Protein AF-A0A922FXL6-F1 (afdb_monomer_lite)

Structure (mmCIF, N/CA/C/O backbone):
data_AF-A0A922FXL6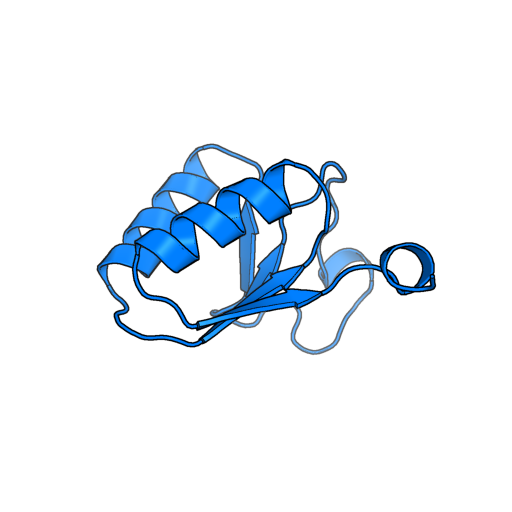-F1
#
_entry.id   AF-A0A922FXL6-F1
#
loop_
_atom_site.group_PDB
_atom_site.id
_atom_site.type_symbol
_atom_site.label_atom_id
_atom_site.label_alt_id
_atom_site.label_comp_id
_atom_site.label_asym_id
_atom_site.label_entity_id
_atom_site.label_seq_id
_atom_site.pdbx_PDB_ins_code
_atom_site.Cartn_x
_atom_site.Cartn_y
_atom_site.Cartn_z
_atom_site.occupancy
_atom_site.B_iso_or_equiv
_atom_site.auth_seq_id
_atom_site.auth_comp_id
_atom_site.auth_asym_id
_atom_site.auth_atom_id
_atom_site.pdbx_PDB_model_num
ATOM 1 N N . MET A 1 1 ? -4.851 -2.566 0.342 1.00 81.38 1 MET A N 1
ATOM 2 C CA . MET A 1 1 ? -3.552 -2.447 -0.347 1.00 81.38 1 MET A CA 1
ATOM 3 C C . MET A 1 1 ? -3.701 -1.363 -1.394 1.00 81.38 1 MET A C 1
ATOM 5 O O . MET A 1 1 ? -4.716 -1.376 -2.080 1.00 81.38 1 MET A O 1
ATOM 9 N N . VAL A 1 2 ? -2.771 -0.415 -1.466 1.00 79.31 2 VAL A N 1
ATOM 10 C CA . VAL A 1 2 ? -2.836 0.712 -2.406 1.00 79.31 2 VAL A CA 1
ATOM 11 C C . VAL A 1 2 ? -1.581 0.738 -3.270 1.00 79.31 2 VAL A C 1
ATOM 13 O O . VAL A 1 2 ? -0.479 0.665 -2.736 1.00 79.31 2 VAL A O 1
ATOM 16 N N . PHE A 1 3 ? -1.748 0.839 -4.586 1.00 81.69 3 PHE A N 1
ATOM 17 C CA . PHE A 1 3 ? -0.653 1.012 -5.540 1.00 81.69 3 PHE A CA 1
ATOM 18 C C . PHE A 1 3 ? -0.510 2.484 -5.906 1.00 81.69 3 PHE A C 1
ATOM 20 O O . PHE A 1 3 ? -1.450 3.095 -6.417 1.00 81.69 3 PHE A O 1
ATOM 27 N N . ALA A 1 4 ? 0.677 3.030 -5.657 1.00 71.94 4 ALA A N 1
ATOM 28 C CA . ALA A 1 4 ? 1.005 4.429 -5.891 1.00 71.94 4 ALA A CA 1
ATOM 29 C C . ALA A 1 4 ? 2.353 4.503 -6.628 1.00 71.94 4 ALA A C 1
ATOM 31 O O . ALA A 1 4 ? 3.417 4.638 -6.024 1.00 71.94 4 ALA A O 1
ATOM 32 N N . SER A 1 5 ? 2.303 4.340 -7.953 1.00 71.75 5 SER A N 1
ATOM 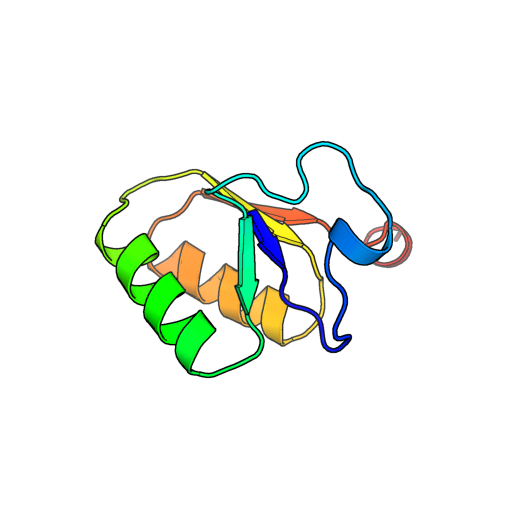33 C CA . SER A 1 5 ? 3.465 4.333 -8.850 1.00 71.75 5 SER A CA 1
ATOM 34 C C . SER A 1 5 ? 3.262 5.302 -10.015 1.00 71.75 5 SER A C 1
ATOM 36 O O . SER A 1 5 ? 2.141 5.542 -10.460 1.00 71.75 5 SER A O 1
ATOM 38 N N . LEU A 1 6 ? 4.369 5.831 -10.545 1.00 62.59 6 LEU A N 1
ATOM 39 C CA . LEU A 1 6 ? 4.379 6.628 -11.775 1.00 62.59 6 LEU A CA 1
ATOM 40 C C . LEU A 1 6 ? 4.017 5.804 -13.018 1.00 62.59 6 LEU A C 1
ATOM 42 O O . LEU A 1 6 ? 3.550 6.369 -14.010 1.00 62.59 6 LEU A O 1
ATOM 46 N N . GLN A 1 7 ? 4.206 4.484 -12.970 1.00 68.62 7 GLN A N 1
ATOM 47 C CA . GLN A 1 7 ? 3.821 3.590 -14.057 1.00 68.62 7 GLN A CA 1
ATOM 48 C C . GLN A 1 7 ? 2.342 3.203 -13.950 1.00 68.62 7 GLN A C 1
ATOM 50 O O . GLN A 1 7 ? 1.842 2.909 -12.865 1.00 68.62 7 GLN A O 1
ATOM 55 N N . VAL A 1 8 ? 1.651 3.171 -15.093 1.00 69.06 8 VAL A N 1
ATOM 56 C CA . VAL A 1 8 ? 0.273 2.667 -15.190 1.00 69.06 8 VAL A CA 1
ATOM 57 C C . VAL A 1 8 ? 0.334 1.150 -15.245 1.00 69.06 8 VAL A C 1
ATOM 59 O O . VAL A 1 8 ? 0.406 0.562 -16.318 1.00 69.06 8 VAL A O 1
ATOM 62 N N . VAL A 1 9 ? 0.389 0.530 -14.073 1.00 81.50 9 VAL A N 1
ATOM 63 C CA . VAL A 1 9 ? 0.531 -0.917 -13.936 1.00 81.50 9 VAL A CA 1
ATOM 64 C C . VAL A 1 9 ? -0.535 -1.426 -12.984 1.00 81.50 9 VAL A C 1
ATOM 66 O O . VAL A 1 9 ? -0.651 -0.953 -11.851 1.00 81.50 9 VAL A O 1
ATOM 69 N N . ARG A 1 10 ? -1.313 -2.403 -13.444 1.00 87.00 10 ARG A N 1
ATOM 70 C CA . ARG A 1 10 ? -2.313 -3.109 -12.647 1.00 87.00 10 ARG A CA 1
ATOM 71 C C . ARG A 1 10 ? -1.853 -4.537 -12.405 1.00 87.00 10 ARG A C 1
ATOM 73 O O . ARG A 1 10 ? -1.223 -5.162 -13.250 1.00 87.00 10 ARG A O 1
ATOM 80 N N . LEU A 1 11 ? -2.226 -5.101 -11.260 1.00 89.88 11 LEU A N 1
ATOM 81 C CA . LEU A 1 11 ? -1.911 -6.499 -10.943 1.00 89.88 11 LEU A CA 1
ATOM 82 C C . LEU A 1 11 ? -2.490 -7.489 -11.969 1.00 89.88 11 LEU A C 1
ATOM 84 O O . LEU A 1 11 ? -1.931 -8.564 -12.192 1.00 89.88 11 LEU A O 1
ATOM 88 N N . THR A 1 12 ? -3.590 -7.110 -12.622 1.00 89.69 12 THR A N 1
ATOM 89 C CA . THR A 1 12 ? -4.217 -7.871 -13.707 1.00 89.69 12 THR A CA 1
ATOM 90 C C . THR A 1 12 ? -3.310 -8.026 -14.922 1.00 89.69 12 THR A C 1
ATOM 92 O O . THR A 1 12 ? -3.366 -9.065 -15.577 1.00 89.69 12 THR A O 1
ATOM 95 N N . ASP A 1 13 ? -2.437 -7.051 -15.186 1.00 90.44 13 ASP A N 1
ATOM 96 C CA . ASP A 1 13 ? -1.540 -7.053 -16.348 1.00 90.44 13 ASP A CA 1
ATOM 97 C C . ASP A 1 13 ? -0.520 -8.202 -16.258 1.00 90.44 13 ASP A C 1
ATOM 99 O O . ASP A 1 13 ? -0.070 -8.728 -17.274 1.00 90.44 13 ASP A O 1
ATOM 103 N N . PHE A 1 14 ? -0.231 -8.665 -15.036 1.00 90.62 14 PHE A N 1
ATOM 104 C CA . PHE A 1 14 ? 0.661 -9.794 -14.754 1.00 90.62 14 PHE A CA 1
ATOM 105 C C . PHE A 1 14 ? -0.062 -11.065 -14.299 1.00 90.62 14 PHE A C 1
ATOM 107 O O . PHE A 1 14 ? 0.590 -12.011 -13.862 1.00 90.62 14 PHE A O 1
ATOM 114 N N . ARG A 1 15 ? -1.400 -11.110 -14.385 1.00 92.75 15 ARG A N 1
ATOM 115 C CA . ARG A 1 15 ? -2.216 -12.265 -13.957 1.00 92.75 15 ARG A CA 1
ATOM 116 C C . ARG A 1 15 ? -1.947 -12.693 -12.508 1.00 92.75 15 ARG A C 1
ATOM 118 O O . ARG A 1 15 ? -1.944 -13.884 -12.198 1.00 92.75 15 ARG A O 1
ATOM 125 N N . VAL A 1 16 ? -1.719 -11.726 -11.617 1.00 92.81 16 VAL A N 1
ATOM 126 C CA . VAL A 1 16 ? -1.497 -12.014 -10.195 1.00 92.81 16 VAL A CA 1
ATOM 127 C C . VAL A 1 16 ? -2.773 -12.621 -9.590 1.00 92.81 16 VAL A C 1
ATOM 129 O O . VAL A 1 16 ? -3.850 -12.037 -9.745 1.00 92.81 16 VAL A O 1
ATOM 132 N N . PRO A 1 17 ? -2.692 -13.767 -8.889 1.00 93.94 17 PRO A N 1
ATOM 133 C CA . PRO A 1 17 ? -3.843 -14.334 -8.194 1.00 93.94 17 PRO A CA 1
ATOM 134 C C . PRO A 1 17 ? -4.455 -13.336 -7.199 1.00 93.94 17 PRO A C 1
ATOM 136 O O . PRO A 1 17 ? -3.747 -12.768 -6.369 1.00 93.94 17 PRO A O 1
ATOM 139 N N . GLY A 1 18 ? -5.772 -13.119 -7.280 1.00 92.19 18 GLY A N 1
ATOM 140 C CA . GLY A 1 18 ? -6.496 -12.183 -6.409 1.00 92.19 18 GLY A CA 1
ATOM 141 C C . GLY A 1 18 ? -6.337 -10.699 -6.768 1.00 92.19 18 GLY A C 1
ATOM 142 O O . GLY A 1 18 ? -6.643 -9.841 -5.940 1.00 92.19 18 GLY A O 1
ATOM 143 N N . ALA A 1 19 ? -5.869 -10.376 -7.981 1.00 91.62 19 ALA A N 1
ATOM 144 C CA . ALA A 1 19 ? -5.730 -9.000 -8.474 1.00 91.62 19 ALA A CA 1
ATOM 145 C C . ALA A 1 19 ? -7.038 -8.176 -8.466 1.00 91.62 19 ALA A C 1
ATOM 147 O O . ALA A 1 19 ? -6.989 -6.949 -8.543 1.00 91.62 19 ALA A O 1
ATOM 148 N N . ASP A 1 20 ? -8.188 -8.840 -8.375 1.00 89.44 20 ASP A N 1
ATOM 149 C CA . ASP A 1 20 ? -9.549 -8.300 -8.362 1.00 89.44 20 ASP A CA 1
ATOM 150 C C . ASP A 1 20 ? -10.143 -8.142 -6.948 1.00 89.44 20 ASP A C 1
ATOM 152 O O . ASP A 1 20 ? -11.314 -7.785 -6.791 1.00 89.44 20 ASP A O 1
ATOM 156 N N . ALA A 1 21 ? -9.358 -8.388 -5.894 1.00 92.62 21 ALA A N 1
ATOM 157 C CA . ALA A 1 21 ? -9.845 -8.270 -4.527 1.00 92.62 21 ALA A CA 1
ATOM 158 C C . ALA A 1 21 ? -10.348 -6.844 -4.214 1.00 92.62 21 ALA A C 1
ATOM 160 O O . ALA A 1 21 ? -9.681 -5.843 -4.475 1.00 92.62 21 ALA A O 1
ATOM 161 N N . LYS A 1 22 ? -11.518 -6.745 -3.565 1.00 90.56 22 LYS A N 1
ATOM 162 C CA . LYS A 1 22 ? -12.225 -5.471 -3.291 1.00 90.56 22 LYS A CA 1
ATOM 163 C C . LYS A 1 22 ? -11.456 -4.473 -2.412 1.00 90.56 22 LYS A C 1
ATOM 165 O O . LYS A 1 22 ? -11.875 -3.332 -2.262 1.00 90.56 22 LYS A O 1
ATOM 170 N N . ASN A 1 23 ? -10.387 -4.910 -1.753 1.00 90.75 23 ASN A N 1
ATOM 171 C CA . ASN A 1 23 ? -9.538 -4.098 -0.880 1.00 90.75 23 ASN A CA 1
ATOM 172 C C . ASN A 1 23 ? -8.233 -3.641 -1.560 1.00 90.75 23 ASN A C 1
ATOM 174 O O . ASN A 1 23 ? -7.329 -3.152 -0.866 1.00 90.75 23 ASN A O 1
ATOM 178 N N . ILE A 1 24 ? -8.121 -3.830 -2.876 1.00 93.56 24 ILE A N 1
ATOM 179 C CA . ILE A 1 24 ? -7.036 -3.323 -3.713 1.00 93.56 24 ILE A CA 1
ATOM 180 C C . ILE A 1 24 ? -7.495 -2.019 -4.359 1.00 93.56 24 ILE A C 1
ATOM 182 O O . ILE A 1 24 ? -8.542 -1.961 -4.996 1.00 93.56 24 ILE A O 1
ATOM 186 N N . PHE A 1 25 ? -6.688 -0.979 -4.189 1.00 93.25 25 PHE A N 1
ATOM 187 C CA . PHE A 1 25 ? -6.926 0.341 -4.752 1.00 93.25 25 PHE A CA 1
ATOM 188 C C . PHE A 1 25 ? -5.700 0.787 -5.542 1.00 93.25 25 PHE A C 1
ATOM 190 O O . PHE A 1 25 ? -4.567 0.416 -5.225 1.00 93.25 25 PHE A O 1
ATOM 197 N N . TYR A 1 26 ? -5.935 1.610 -6.550 1.00 92.50 26 TYR A N 1
ATOM 198 C CA . TYR A 1 26 ? -4.906 2.271 -7.340 1.00 92.50 26 TYR A CA 1
ATOM 199 C C . TYR A 1 26 ? -5.108 3.769 -7.155 1.00 92.50 26 TYR A C 1
ATOM 201 O O . TYR A 1 26 ? -6.248 4.184 -7.008 1.00 92.50 26 TYR A O 1
ATOM 209 N N . LEU A 1 27 ? -4.035 4.555 -7.119 1.00 91.50 27 LEU A N 1
ATOM 210 C CA . LEU A 1 27 ? -4.113 6.014 -7.086 1.00 91.50 27 LEU A CA 1
ATOM 211 C C . LEU A 1 27 ? -3.489 6.554 -8.373 1.00 91.50 27 LEU A C 1
ATOM 213 O O . LEU A 1 27 ? -2.263 6.656 -8.464 1.00 91.50 27 LEU A O 1
ATOM 217 N N . ARG A 1 28 ? -4.323 6.841 -9.380 1.00 88.50 28 ARG A N 1
ATOM 218 C CA . ARG A 1 28 ? -3.863 7.371 -10.669 1.00 88.50 28 ARG A CA 1
ATOM 219 C C . ARG A 1 28 ? -4.627 8.609 -11.106 1.00 88.50 28 ARG A C 1
ATOM 221 O O . ARG A 1 28 ? -3.996 9.591 -11.481 1.00 88.50 28 ARG A O 1
ATOM 228 N N . GLU A 1 29 ? -5.948 8.537 -11.048 1.00 90.69 29 GLU A N 1
ATOM 229 C CA . GLU A 1 29 ? -6.842 9.616 -11.458 1.00 90.69 29 GLU A CA 1
ATOM 230 C C . GLU A 1 29 ? -7.518 10.262 -10.242 1.00 90.69 29 GLU A C 1
ATOM 232 O O . GLU A 1 29 ? -7.492 9.729 -9.131 1.00 90.69 29 GLU A O 1
ATOM 237 N N . ILE A 1 30 ? -8.161 11.411 -10.451 1.00 92.69 30 ILE A N 1
ATOM 238 C CA . ILE A 1 30 ? -8.885 12.128 -9.388 1.00 92.69 30 ILE A CA 1
ATOM 239 C C . ILE A 1 30 ? -9.993 11.244 -8.793 1.00 92.69 30 ILE A C 1
ATOM 241 O O . ILE A 1 30 ? -10.086 11.116 -7.574 1.00 92.69 30 ILE A O 1
ATOM 245 N N . ASP A 1 31 ? -10.740 10.529 -9.637 1.00 94.56 31 ASP A N 1
ATOM 246 C CA . ASP A 1 31 ? -11.790 9.599 -9.203 1.00 94.56 31 ASP A CA 1
ATOM 247 C C . ASP A 1 31 ? -11.270 8.486 -8.277 1.00 94.56 31 ASP A C 1
ATOM 249 O O . ASP A 1 31 ? -12.010 7.952 -7.444 1.00 94.56 31 ASP A O 1
ATOM 253 N N . ASP A 1 32 ? -10.005 8.089 -8.431 1.00 92.56 32 ASP A N 1
ATOM 254 C CA . ASP A 1 32 ? -9.377 7.111 -7.546 1.00 92.56 32 ASP A CA 1
ATOM 255 C C . ASP A 1 32 ? -9.091 7.717 -6.169 1.00 92.56 32 ASP A C 1
ATOM 257 O O . ASP A 1 32 ? -9.319 7.071 -5.139 1.00 92.56 32 ASP A O 1
ATOM 261 N N . ALA A 1 33 ? -8.613 8.964 -6.151 1.00 92.50 33 ALA A N 1
ATOM 262 C CA . ALA A 1 33 ? -8.359 9.712 -4.929 1.00 92.50 33 ALA A CA 1
ATOM 263 C C . ALA A 1 33 ? -9.654 9.919 -4.132 1.00 92.50 33 ALA A C 1
ATOM 265 O O . ALA A 1 33 ? -9.673 9.649 -2.931 1.00 92.50 33 ALA A O 1
ATOM 266 N N . ASP A 1 34 ? -10.748 10.292 -4.799 1.00 95.19 34 ASP A N 1
ATOM 267 C CA . ASP A 1 34 ? -12.055 10.472 -4.161 1.00 95.19 34 ASP A CA 1
ATOM 268 C C . ASP A 1 34 ? -12.543 9.176 -3.496 1.00 95.19 34 ASP A C 1
ATOM 270 O O . ASP A 1 34 ? -12.913 9.165 -2.319 1.00 95.19 34 ASP A O 1
ATOM 274 N N . LYS A 1 35 ? -12.456 8.038 -4.199 1.00 93.38 35 LYS A N 1
ATOM 275 C CA . LYS A 1 35 ? -12.803 6.723 -3.628 1.00 93.38 35 LYS A CA 1
ATOM 276 C C . LYS A 1 35 ? -11.937 6.376 -2.420 1.00 93.38 35 LYS A C 1
ATOM 278 O O . LYS A 1 35 ? -12.443 5.848 -1.429 1.00 93.38 35 LYS A O 1
ATOM 283 N N . LEU A 1 36 ? -10.634 6.645 -2.494 1.00 93.25 36 LEU A N 1
ATOM 284 C CA . LEU A 1 36 ? -9.707 6.397 -1.393 1.00 93.25 36 LEU A CA 1
ATOM 285 C C . LEU A 1 36 ? -10.041 7.254 -0.173 1.00 93.25 36 LEU A C 1
ATOM 287 O O . LEU A 1 36 ? -10.046 6.728 0.938 1.00 93.25 36 LEU A O 1
ATOM 291 N N . VAL A 1 37 ? -10.377 8.530 -0.364 1.00 93.69 37 VAL A N 1
ATOM 292 C CA . VAL A 1 37 ? -10.809 9.425 0.716 1.00 93.69 37 VAL A CA 1
ATOM 293 C C . VAL A 1 37 ? -12.052 8.875 1.416 1.00 93.69 37 VAL A C 1
ATOM 295 O O . VAL A 1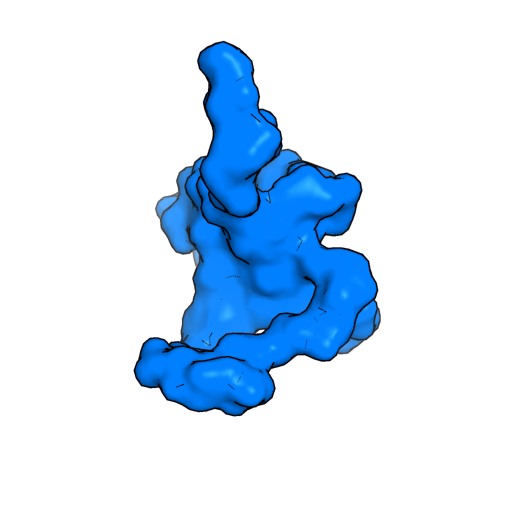 37 ? -12.081 8.819 2.646 1.00 93.69 37 VAL A O 1
ATOM 298 N N . GLU A 1 38 ? -13.047 8.397 0.669 1.00 94.31 38 GLU A N 1
ATOM 299 C CA . GLU A 1 38 ? -14.250 7.800 1.261 1.00 94.31 38 GLU A CA 1
ATOM 300 C C . GLU A 1 38 ? -13.937 6.516 2.047 1.00 94.31 38 GLU A C 1
ATOM 302 O O . GLU A 1 38 ? -14.430 6.323 3.162 1.00 94.31 38 GLU A O 1
ATOM 307 N N . VAL A 1 39 ? -13.038 5.667 1.539 1.00 92.25 39 VAL A N 1
ATOM 308 C CA . VAL A 1 39 ? -12.576 4.467 2.258 1.00 92.25 39 VAL A CA 1
ATOM 309 C C . VAL A 1 39 ? -11.816 4.827 3.536 1.00 92.25 39 VAL A C 1
ATOM 311 O O . VAL A 1 39 ? -12.008 4.173 4.565 1.00 92.25 39 VAL A O 1
ATOM 314 N N . ILE A 1 40 ? -10.969 5.856 3.484 1.00 92.19 40 ILE A N 1
ATOM 315 C CA . ILE A 1 40 ? -10.193 6.355 4.626 1.00 92.19 40 ILE A CA 1
ATOM 316 C C . ILE A 1 40 ? -11.125 6.923 5.698 1.00 92.19 40 ILE A C 1
ATOM 318 O O . ILE A 1 40 ? -10.935 6.641 6.874 1.00 92.19 40 ILE A O 1
ATOM 322 N N . LYS A 1 41 ? -12.171 7.667 5.322 1.00 91.69 41 LYS A N 1
ATOM 323 C CA . LYS A 1 41 ? -13.172 8.171 6.277 1.00 91.69 41 LYS A CA 1
ATOM 324 C C . LYS A 1 41 ? -13.982 7.041 6.916 1.00 91.69 41 LYS A C 1
ATOM 326 O O . LYS A 1 41 ? -14.290 7.101 8.107 1.00 91.69 41 LYS A O 1
ATOM 331 N N . ALA A 1 42 ? -14.333 6.022 6.132 1.00 92.06 42 ALA A N 1
ATOM 332 C CA . ALA A 1 42 ? -15.161 4.907 6.584 1.00 92.06 42 ALA A CA 1
ATOM 333 C C . ALA A 1 42 ? -14.416 3.924 7.504 1.00 92.06 42 ALA A C 1
ATOM 335 O O . ALA A 1 42 ? -15.045 3.243 8.315 1.00 92.06 42 ALA A O 1
ATOM 336 N N . LYS A 1 43 ? -13.087 3.818 7.392 1.00 88.06 43 LYS A N 1
ATOM 337 C CA . LYS A 1 43 ? -12.267 2.885 8.178 1.00 88.06 43 LYS A CA 1
ATOM 338 C C . LYS A 1 43 ? -11.393 3.645 9.164 1.00 88.06 43 LYS A C 1
ATOM 340 O O . LYS A 1 43 ? -10.685 4.557 8.785 1.00 88.06 43 LYS A O 1
ATOM 345 N N . LYS A 1 44 ? -11.372 3.229 10.429 1.00 84.25 44 LYS A N 1
ATOM 346 C CA . LYS A 1 44 ? -10.461 3.790 11.440 1.00 84.25 44 LYS A CA 1
ATOM 347 C C . LYS 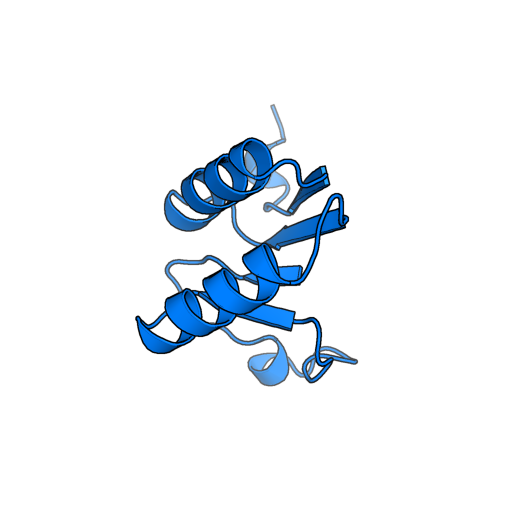A 1 44 ? -9.507 2.715 11.942 1.00 84.25 44 LYS A C 1
ATOM 349 O O . LYS A 1 44 ? -9.910 1.561 12.064 1.00 84.25 44 LYS A O 1
ATOM 354 N N . ASN A 1 45 ? -8.263 3.099 12.234 1.00 89.38 45 ASN A N 1
ATOM 355 C CA . ASN A 1 45 ? -7.223 2.231 12.805 1.00 89.38 45 ASN A CA 1
ATOM 356 C C . ASN A 1 45 ? -6.981 0.927 12.017 1.00 89.38 45 ASN A C 1
ATOM 358 O O . ASN A 1 45 ? -6.716 -0.123 12.602 1.00 89.38 45 ASN A O 1
ATOM 362 N N . ALA A 1 46 ? -7.105 0.965 10.688 1.00 91.75 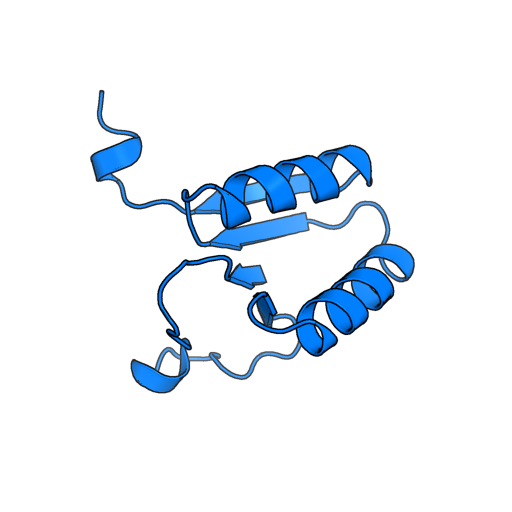46 ALA A N 1
ATOM 363 C CA . ALA A 1 46 ? -6.880 -0.210 9.853 1.00 91.75 46 ALA A CA 1
ATOM 364 C C . ALA A 1 46 ? -5.410 -0.332 9.425 1.00 91.75 46 ALA A C 1
ATOM 366 O O . 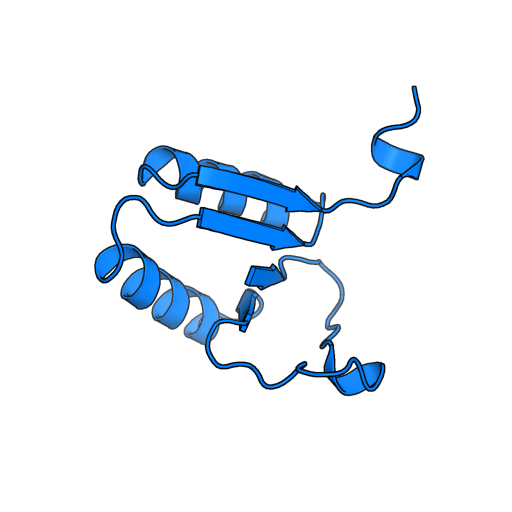ALA A 1 46 ? -4.662 0.648 9.401 1.00 91.75 46 ALA A O 1
ATOM 367 N N . LYS A 1 47 ? -5.021 -1.548 9.030 1.00 95.69 47 LYS A N 1
ATOM 368 C CA . LYS A 1 47 ? -3.722 -1.820 8.410 1.00 95.69 47 LYS A CA 1
ATOM 369 C C . LYS A 1 47 ? -3.780 -1.567 6.910 1.00 95.69 47 LYS A C 1
ATOM 371 O O . LYS A 1 47 ? -4.703 -2.035 6.236 1.00 95.69 47 LYS A O 1
ATOM 376 N N . VAL A 1 48 ? -2.786 -0.865 6.380 1.00 95.88 48 VAL A N 1
ATOM 377 C CA . VAL A 1 48 ? -2.667 -0.547 4.956 1.00 95.88 48 VAL A CA 1
ATOM 378 C C . VAL A 1 48 ? -1.275 -0.904 4.469 1.00 95.88 48 VAL A C 1
ATOM 380 O O . VAL A 1 48 ? -0.274 -0.514 5.055 1.00 95.88 48 VAL A O 1
ATOM 383 N N . VAL A 1 49 ? -1.230 -1.626 3.353 1.00 95.94 49 VAL A N 1
ATOM 384 C CA . VAL A 1 49 ? 0.000 -1.837 2.590 1.00 95.94 49 VAL A CA 1
ATOM 385 C C . VAL A 1 49 ? -0.003 -0.879 1.409 1.00 95.94 49 VAL A C 1
ATOM 387 O O . VAL A 1 49 ? -0.971 -0.891 0.640 1.00 95.94 49 VAL A O 1
ATOM 390 N N . VAL A 1 50 ? 1.048 -0.077 1.271 1.00 94.75 50 VAL A N 1
ATOM 391 C CA . VAL A 1 50 ? 1.288 0.794 0.113 1.00 94.75 50 VAL A CA 1
ATOM 392 C C . VAL A 1 50 ? 2.413 0.192 -0.718 1.00 94.75 50 VAL A C 1
ATOM 394 O O . VAL A 1 50 ? 3.494 -0.069 -0.201 1.00 94.75 50 VAL A O 1
ATOM 397 N N . VAL A 1 51 ? 2.158 -0.056 -1.999 1.00 92.62 51 VAL A N 1
ATOM 398 C CA . VAL A 1 51 ? 3.143 -0.602 -2.935 1.00 92.62 51 VAL A CA 1
ATOM 399 C C . VAL A 1 51 ? 3.668 0.530 -3.811 1.00 92.62 51 VAL A C 1
ATOM 401 O O . VAL A 1 51 ? 2.903 1.146 -4.560 1.00 92.62 51 VAL A O 1
ATOM 404 N N . GLY A 1 52 ? 4.972 0.780 -3.720 1.00 87.69 52 GLY A N 1
ATOM 405 C CA . GLY A 1 52 ? 5.657 1.860 -4.427 1.00 87.69 52 GLY A CA 1
ATOM 406 C C . GLY A 1 52 ? 6.408 2.790 -3.474 1.00 87.69 52 GLY A C 1
ATOM 407 O O . GLY A 1 52 ? 5.856 3.266 -2.487 1.00 87.69 52 GLY A O 1
ATOM 408 N N . GLY A 1 53 ? 7.680 3.051 -3.788 1.00 86.69 53 GLY A N 1
ATOM 409 C CA . GLY A 1 53 ? 8.553 3.936 -3.006 1.00 86.69 53 GLY A CA 1
ATOM 410 C C . GLY A 1 53 ? 8.722 5.340 -3.588 1.00 86.69 53 GLY A C 1
ATOM 411 O O . GLY A 1 53 ? 9.449 6.145 -3.021 1.00 86.69 53 GLY A O 1
ATOM 412 N N . GLY A 1 54 ? 8.108 5.642 -4.736 1.00 87.56 54 GLY A N 1
ATOM 413 C CA . GLY A 1 54 ? 8.192 6.975 -5.343 1.00 87.56 54 GLY A CA 1
ATOM 414 C C . GLY A 1 54 ? 7.482 8.050 -4.509 1.00 87.56 54 GLY A C 1
ATOM 415 O O . GLY A 1 54 ? 6.812 7.737 -3.525 1.00 87.56 54 GLY A O 1
ATOM 416 N N . TYR A 1 55 ? 7.572 9.314 -4.940 1.00 89.56 55 TYR A N 1
ATOM 417 C CA . TYR A 1 55 ? 6.998 10.450 -4.201 1.00 89.56 55 TYR A CA 1
ATOM 418 C C . TYR A 1 55 ? 5.507 10.254 -3.865 1.00 89.56 55 TYR A C 1
ATOM 420 O O . TYR A 1 55 ? 5.133 10.424 -2.711 1.00 89.56 55 TYR A O 1
ATOM 428 N N . ILE A 1 56 ? 4.689 9.764 -4.814 1.00 90.44 56 ILE A N 1
ATOM 429 C CA . ILE A 1 56 ? 3.256 9.487 -4.588 1.00 90.44 56 ILE A CA 1
ATOM 430 C C . ILE A 1 56 ? 3.068 8.471 -3.452 1.00 90.44 56 ILE A C 1
ATOM 432 O O . ILE A 1 56 ? 2.242 8.668 -2.565 1.00 90.44 56 ILE A O 1
ATOM 436 N N . GLY A 1 57 ? 3.840 7.380 -3.463 1.00 91.50 57 GLY A N 1
ATOM 437 C CA . GLY A 1 57 ? 3.754 6.334 -2.444 1.00 91.50 57 GLY A CA 1
ATOM 438 C C . GLY A 1 57 ? 4.148 6.836 -1.057 1.00 91.50 57 GLY A C 1
ATOM 439 O O . GLY A 1 57 ? 3.480 6.500 -0.079 1.00 91.50 57 GLY A O 1
ATOM 440 N N . ILE A 1 58 ? 5.183 7.676 -0.969 1.00 93.19 58 ILE A N 1
ATOM 441 C CA . ILE A 1 58 ? 5.646 8.268 0.294 1.00 93.19 58 ILE A CA 1
ATOM 442 C C . ILE A 1 58 ? 4.636 9.293 0.827 1.00 93.19 58 ILE A C 1
ATOM 444 O O . ILE A 1 58 ? 4.222 9.187 1.981 1.00 93.19 58 ILE A O 1
ATOM 448 N N . GLU A 1 59 ? 4.200 10.249 0.005 1.00 94.06 59 GLU A N 1
ATOM 449 C CA . GLU A 1 59 ? 3.229 11.282 0.395 1.00 94.06 59 GLU A CA 1
ATOM 450 C C . GLU A 1 59 ? 1.902 10.661 0.838 1.00 94.06 59 GLU A C 1
ATOM 452 O O . GLU A 1 59 ? 1.358 11.010 1.888 1.00 94.06 59 GLU A O 1
ATOM 457 N N . PHE A 1 60 ? 1.410 9.673 0.086 1.00 94.56 60 PHE A N 1
ATOM 458 C CA . PHE A 1 60 ? 0.183 8.968 0.430 1.00 94.56 60 PHE A CA 1
ATOM 459 C C . PHE A 1 60 ? 0.329 8.148 1.720 1.00 94.56 60 PHE A C 1
ATOM 461 O O . PHE A 1 60 ? -0.566 8.152 2.567 1.00 94.56 60 PHE A O 1
ATOM 468 N N . SER A 1 61 ? 1.476 7.491 1.922 1.00 95.44 61 SER A N 1
ATOM 469 C CA . SER A 1 61 ? 1.766 6.779 3.174 1.00 95.44 61 SER A CA 1
ATOM 470 C C . SER A 1 61 ? 1.795 7.730 4.372 1.00 95.44 61 SER A C 1
ATOM 472 O O . SER A 1 61 ? 1.218 7.418 5.415 1.00 95.44 61 SER A O 1
ATOM 474 N N . ALA A 1 62 ? 2.403 8.910 4.224 1.00 95.62 62 ALA A N 1
ATOM 475 C CA . ALA A 1 62 ? 2.409 9.942 5.256 1.00 95.62 62 ALA A CA 1
ATOM 476 C C . ALA A 1 62 ? 0.986 10.437 5.569 1.00 95.62 62 ALA A C 1
ATOM 478 O O . ALA A 1 62 ? 0.603 10.504 6.739 1.00 95.62 62 ALA A O 1
ATOM 479 N N . ALA A 1 63 ? 0.167 10.693 4.544 1.00 94.44 63 ALA A N 1
ATOM 480 C CA . ALA A 1 63 ? -1.234 11.075 4.716 1.00 94.44 63 ALA A CA 1
ATOM 481 C C . ALA A 1 63 ? -2.040 10.006 5.478 1.00 94.44 63 ALA A C 1
ATOM 483 O O . ALA A 1 63 ? -2.800 10.333 6.391 1.00 94.44 63 ALA A O 1
ATOM 484 N N . LEU A 1 64 ? -1.841 8.719 5.175 1.00 95.56 64 LEU A N 1
ATOM 485 C CA . LEU A 1 64 ? -2.473 7.617 5.907 1.00 95.56 64 LEU A CA 1
ATOM 486 C C . LEU A 1 64 ? -2.023 7.551 7.376 1.00 95.56 64 LEU A C 1
ATOM 488 O O . LEU A 1 64 ? -2.851 7.320 8.258 1.00 95.56 64 LEU A O 1
ATOM 492 N N . ARG A 1 65 ? -0.736 7.793 7.662 1.00 95.69 65 ARG A N 1
ATOM 493 C CA . ARG A 1 65 ? -0.218 7.858 9.040 1.00 95.69 65 ARG A CA 1
ATOM 494 C C . ARG A 1 65 ? -0.839 9.004 9.834 1.00 95.69 65 ARG A C 1
ATOM 496 O O . ARG A 1 65 ? -1.229 8.785 10.977 1.00 95.69 65 ARG A O 1
ATOM 503 N N . ILE A 1 66 ? -0.995 10.181 9.225 1.00 94.94 66 ILE A N 1
ATOM 504 C CA . ILE A 1 66 ? -1.691 11.332 9.832 1.00 94.94 66 ILE A CA 1
ATOM 505 C C . ILE A 1 66 ? -3.149 10.977 10.160 1.00 94.94 66 ILE A C 1
ATOM 507 O O . ILE A 1 66 ? -3.672 11.388 11.191 1.00 94.94 66 ILE A O 1
ATOM 511 N N . ASN A 1 67 ? -3.785 10.146 9.331 1.00 93.56 67 ASN A N 1
ATOM 512 C CA . ASN A 1 67 ? -5.137 9.629 9.553 1.00 93.56 67 ASN A CA 1
ATOM 513 C C . ASN A 1 67 ? -5.186 8.377 10.459 1.00 93.56 67 ASN A C 1
ATOM 515 O O . ASN A 1 67 ? -6.194 7.672 10.491 1.00 93.56 67 ASN A O 1
ATOM 519 N N . ASN A 1 68 ? -4.124 8.109 11.226 1.00 94.25 68 ASN A N 1
ATOM 520 C CA . ASN A 1 68 ? -4.058 7.069 12.255 1.00 94.25 68 ASN A CA 1
ATOM 521 C C . ASN A 1 68 ? -4.154 5.617 11.735 1.00 94.25 68 ASN A C 1
ATOM 523 O O . ASN A 1 68 ? -4.623 4.721 12.440 1.00 94.25 68 ASN A O 1
ATOM 527 N N . PHE A 1 69 ? -3.700 5.366 10.504 1.00 96.62 69 PHE A N 1
ATOM 528 C CA . PHE A 1 69 ? -3.557 4.010 9.967 1.00 96.62 69 PHE A CA 1
ATOM 529 C C . PHE A 1 69 ? -2.197 3.394 10.331 1.00 96.62 69 PHE A C 1
ATOM 531 O O . PHE A 1 69 ? -1.178 4.077 10.488 1.00 96.62 69 PHE A O 1
ATOM 538 N N . ASP A 1 70 ? -2.174 2.067 10.429 1.00 97.12 70 ASP A N 1
ATOM 539 C CA . ASP A 1 70 ? -0.941 1.282 10.503 1.00 97.12 70 ASP A CA 1
ATOM 540 C C . ASP A 1 70 ? -0.466 1.001 9.072 1.00 97.12 70 ASP A C 1
ATOM 542 O O . ASP A 1 70 ? -1.123 0.269 8.329 1.00 97.12 70 ASP A O 1
ATOM 546 N N . VAL A 1 71 ? 0.614 1.661 8.651 1.00 96.69 71 VAL A N 1
ATOM 547 C CA . VAL A 1 71 ? 1.055 1.683 7.250 1.00 96.69 71 VAL A CA 1
ATOM 548 C C . VAL A 1 71 ? 2.346 0.897 7.107 1.00 96.69 71 VAL A C 1
ATOM 550 O O . VAL A 1 71 ? 3.333 1.182 7.778 1.00 96.69 71 VAL A O 1
ATOM 553 N N . SER A 1 72 ? 2.351 -0.062 6.187 1.00 96.62 72 SER A N 1
ATOM 554 C CA . SER A 1 72 ? 3.551 -0.763 5.732 1.00 96.62 72 SER A CA 1
ATOM 555 C C . SER A 1 72 ? 3.794 -0.443 4.262 1.00 96.62 72 SER A C 1
ATOM 557 O O . SER A 1 72 ? 2.879 -0.550 3.446 1.00 96.62 72 SER A O 1
ATOM 559 N N . MET A 1 73 ? 5.018 -0.062 3.913 1.00 93.69 73 MET A N 1
ATOM 560 C CA . MET A 1 73 ? 5.400 0.173 2.522 1.00 93.69 73 MET A CA 1
ATOM 561 C C . MET A 1 73 ? 6.113 -1.053 1.958 1.00 93.69 73 MET A C 1
ATOM 563 O O . MET A 1 73 ? 6.964 -1.638 2.622 1.00 93.69 73 MET A O 1
ATOM 567 N N . LEU A 1 74 ? 5.772 -1.426 0.727 1.00 92.94 74 LEU A N 1
ATOM 568 C CA . LEU A 1 74 ? 6.473 -2.435 -0.053 1.00 92.94 74 LEU A CA 1
ATOM 569 C C . LEU A 1 74 ? 7.194 -1.734 -1.204 1.00 92.94 74 LEU A C 1
ATOM 571 O O . LEU A 1 74 ? 6.564 -1.162 -2.100 1.00 92.94 74 LEU A O 1
ATOM 575 N N . VAL A 1 75 ? 8.521 -1.763 -1.148 1.00 89.56 75 VAL A N 1
ATOM 576 C CA . VAL A 1 75 ? 9.427 -1.153 -2.125 1.00 89.56 75 VAL A CA 1
ATOM 577 C C . VAL A 1 75 ? 10.423 -2.208 -2.619 1.00 89.56 75 VAL A C 1
ATOM 579 O O . VAL A 1 75 ? 10.649 -3.190 -1.909 1.00 89.56 75 VAL A O 1
ATOM 582 N N . PRO A 1 76 ? 10.995 -2.061 -3.827 1.00 86.88 76 PRO A N 1
ATOM 583 C CA . PRO A 1 76 ? 12.021 -2.981 -4.313 1.00 86.88 76 PRO A CA 1
ATOM 584 C C . PRO A 1 76 ? 13.215 -3.061 -3.354 1.00 86.88 76 PRO A C 1
ATOM 586 O O . PRO A 1 76 ? 13.640 -2.044 -2.810 1.00 86.88 76 PRO A O 1
ATOM 589 N N . GLU A 1 77 ? 13.785 -4.255 -3.190 1.00 81.81 77 GLU A N 1
ATOM 590 C CA . GLU A 1 77 ? 14.901 -4.517 -2.264 1.00 81.81 77 GLU A CA 1
ATOM 591 C C . GLU A 1 77 ? 16.096 -3.585 -2.484 1.00 81.81 77 GLU A C 1
ATOM 593 O O . GLU A 1 77 ? 16.679 -3.096 -1.519 1.00 81.81 77 GLU A O 1
ATOM 598 N N . SER A 1 78 ? 16.405 -3.263 -3.743 1.00 79.38 78 SER A N 1
ATOM 599 C CA . SER A 1 78 ? 17.514 -2.375 -4.112 1.00 79.38 78 SER A CA 1
ATOM 600 C C . SER A 1 78 ? 17.429 -0.973 -3.500 1.00 79.38 78 SER A C 1
ATOM 602 O O . SER A 1 78 ? 18.401 -0.228 -3.546 1.00 79.38 78 SER A O 1
ATOM 604 N N . TRP A 1 79 ? 16.275 -0.594 -2.944 1.00 74.00 79 TRP A N 1
ATOM 605 C CA . TRP A 1 79 ? 16.056 0.694 -2.288 1.00 74.00 79 TRP A CA 1
ATOM 606 C C . TRP A 1 79 ? 16.311 0.633 -0.776 1.00 74.00 79 TRP A C 1
ATOM 608 O O . TRP A 1 79 ? 16.464 1.677 -0.145 1.00 74.00 79 TRP A O 1
ATOM 618 N N . CYS A 1 80 ? 16.349 -0.569 -0.194 1.00 66.12 80 CYS A N 1
ATOM 619 C CA . CYS A 1 80 ? 16.591 -0.807 1.231 1.00 66.12 80 CYS A CA 1
ATOM 620 C C . CYS A 1 80 ? 17.916 -1.532 1.511 1.00 66.12 80 CYS A C 1
ATOM 622 O O . CYS A 1 80 ? 18.314 -1.613 2.669 1.00 66.12 80 CYS A O 1
ATOM 624 N N . SER A 1 81 ? 18.604 -2.038 0.484 1.00 63.28 81 SER A N 1
ATOM 625 C CA . SER A 1 81 ? 19.948 -2.600 0.604 1.00 63.28 81 SER A CA 1
ATOM 626 C C . SER A 1 81 ? 20.997 -1.479 0.682 1.00 63.28 81 SER A C 1
ATOM 628 O O . SER A 1 81 ? 21.562 -1.073 -0.336 1.00 63.28 81 SER A O 1
ATOM 630 N N . MET A 1 82 ? 21.230 -0.970 1.893 1.00 50.25 82 MET A N 1
ATOM 631 C CA . MET A 1 82 ? 22.494 -0.354 2.314 1.00 50.25 82 MET A CA 1
ATOM 632 C C . MET A 1 82 ? 23.069 -1.158 3.472 1.00 50.25 82 MET A C 1
ATOM 634 O O . MET A 1 82 ? 22.275 -1.527 4.367 1.00 50.25 82 MET A O 1
#

InterPro domains:
  IPR023753 FAD/NAD(P)-binding domain [PF07992] (13-74)
  IPR050446 FAD-dependent Oxidoreductases and Apoptosis Regulators [PTHR43557] (8-80)

Foldseek 3Di:
DEEFDPDPDQPVVVPPPCSVPPPYAYPDDPVSVVVVVVVLVVDAQEEDEYEDDDPRSVVVQVVSVVSNYRYDYDYDVVVVDD

Sequence (82 aa):
MVFASLQVVRLTDFRVPGADAKNIFYLREIDDADKLVEVIKAKKNAKVVVVGGGYIGIEFSAALRINNFDVSMLVPESWCSM

pLDDT: mean 88.66, std 9.02, range [50.25, 97.12]

Radius of gyration: 12.76 Å; chains: 1; bounding box: 38×26×29 Å

Organism: Carya illinoinensis (NCBI:txid32201)

Secondary structure (DSSP, 8-state):
-EE--SS---GGGGT-TTTT-TT-EE-SSHHHHHHHHHHHHH--S-EEEEE--SHHHHHHHHHHHHTT-EEEEE--GGGT--